Protein AF-A0A533V459-F1 (afdb_monomer_lite)

pLDDT: mean 74.23, std 18.11, range [34.22, 92.25]

Structure (mmCIF, N/CA/C/O backbone):
data_AF-A0A533V459-F1
#
_entry.id   AF-A0A533V459-F1
#
loop_
_atom_site.group_PDB
_atom_site.id
_atom_site.type_symbol
_atom_site.label_atom_id
_atom_site.label_alt_id
_atom_site.label_comp_id
_atom_site.label_asym_id
_atom_site.label_entity_id
_atom_site.label_seq_id
_atom_site.pdbx_PDB_ins_code
_atom_site.Cartn_x
_atom_site.Cartn_y
_atom_site.Cartn_z
_atom_site.occupancy
_atom_site.B_iso_or_equiv
_atom_site.auth_seq_id
_atom_site.auth_comp_id
_atom_site.auth_asym_id
_atom_site.auth_atom_id
_atom_site.pdbx_PDB_model_num
ATOM 1 N N . MET A 1 1 ? -33.525 -18.032 -4.727 1.00 41.88 1 MET A N 1
ATOM 2 C CA . MET A 1 1 ? -33.688 -17.002 -3.680 1.00 41.88 1 MET A CA 1
ATOM 3 C C . MET A 1 1 ? -33.272 -17.616 -2.358 1.00 41.88 1 MET A C 1
ATOM 5 O O . MET A 1 1 ? -34.064 -18.316 -1.747 1.00 41.88 1 MET A O 1
ATOM 9 N N . SER A 1 2 ? -32.017 -17.421 -1.964 1.00 38.00 2 SER A N 1
ATOM 10 C CA . SER A 1 2 ? -31.571 -17.631 -0.587 1.00 38.00 2 SER A CA 1
ATOM 11 C C . SER A 1 2 ? -31.123 -16.272 -0.079 1.00 38.00 2 SER A C 1
ATOM 13 O O . SER A 1 2 ? -30.161 -15.693 -0.581 1.00 38.00 2 SER A O 1
ATOM 15 N N . SER A 1 3 ? -31.918 -15.738 0.834 1.00 46.38 3 SER A N 1
ATOM 16 C CA . SER A 1 3 ? -31.750 -14.451 1.486 1.00 46.38 3 SER A CA 1
ATOM 17 C C . SER A 1 3 ? -30.422 -14.444 2.243 1.00 46.38 3 SER A C 1
ATOM 19 O O . SER A 1 3 ? -30.335 -14.988 3.339 1.00 46.38 3 SER A O 1
ATOM 21 N N . ILE A 1 4 ? -29.380 -13.874 1.639 1.00 45.25 4 ILE A N 1
ATOM 22 C CA . ILE A 1 4 ? -28.138 -13.561 2.347 1.00 45.25 4 ILE A CA 1
ATOM 23 C C . ILE A 1 4 ? -28.458 -12.347 3.212 1.00 45.25 4 ILE A C 1
ATOM 25 O O . ILE A 1 4 ? -28.714 -11.252 2.710 1.00 45.25 4 ILE A O 1
ATOM 29 N N . SER A 1 5 ? -28.556 -12.602 4.511 1.00 38.91 5 SER A N 1
ATOM 30 C CA . SER A 1 5 ? -28.842 -11.627 5.550 1.00 38.91 5 SER A CA 1
ATOM 31 C C . SER A 1 5 ? -27.835 -10.485 5.503 1.00 38.91 5 SER A C 1
ATOM 33 O O . SER A 1 5 ? -26.623 -10.681 5.560 1.00 38.91 5 SER A O 1
ATOM 35 N N . THR A 1 6 ? -28.387 -9.281 5.448 1.00 47.38 6 THR A N 1
ATOM 36 C CA . THR A 1 6 ? -27.775 -7.950 5.373 1.00 47.38 6 THR A CA 1
ATOM 37 C C . THR A 1 6 ? -26.711 -7.655 6.449 1.00 47.38 6 THR A C 1
ATOM 39 O O . THR A 1 6 ? -26.055 -6.623 6.391 1.00 47.38 6 THR A O 1
ATOM 42 N N . GLU A 1 7 ? -26.494 -8.549 7.415 1.00 42.69 7 GLU A N 1
ATOM 43 C CA . GLU A 1 7 ? -25.558 -8.381 8.534 1.00 42.69 7 GLU A CA 1
ATOM 44 C C . GLU A 1 7 ? -24.096 -8.693 8.165 1.00 42.69 7 GLU A C 1
ATOM 46 O O . GLU A 1 7 ? -23.187 -8.034 8.665 1.00 42.69 7 GLU A O 1
ATOM 51 N N . GLU A 1 8 ? -23.837 -9.613 7.230 1.00 43.97 8 GLU A N 1
ATOM 52 C CA . GLU A 1 8 ? -22.459 -10.011 6.885 1.00 43.97 8 GLU A CA 1
ATOM 53 C C . GLU A 1 8 ? -21.758 -8.993 5.962 1.00 43.97 8 GLU A C 1
ATOM 55 O O . GLU A 1 8 ? -20.534 -8.859 5.970 1.00 43.97 8 GLU A O 1
ATOM 60 N N . GLN A 1 9 ? -22.532 -8.175 5.236 1.00 42.03 9 GLN A N 1
ATOM 61 C CA . GLN A 1 9 ? -21.996 -7.085 4.409 1.00 42.03 9 GLN A CA 1
ATOM 62 C C . GLN A 1 9 ? -21.615 -5.830 5.216 1.00 42.03 9 GLN A C 1
ATOM 64 O O . GLN A 1 9 ? -20.855 -4.994 4.726 1.00 42.03 9 GLN A O 1
ATOM 69 N N . ILE A 1 10 ? -22.076 -5.698 6.467 1.00 40.69 10 ILE A N 1
ATOM 70 C CA . ILE A 1 10 ? -21.816 -4.514 7.310 1.00 40.69 10 ILE A CA 1
ATOM 71 C C . ILE A 1 10 ? -20.423 -4.572 7.986 1.00 40.69 10 ILE A C 1
ATOM 73 O O . ILE A 1 10 ? -19.931 -3.560 8.484 1.00 40.69 10 ILE A O 1
ATOM 77 N N . SER A 1 11 ? -19.699 -5.699 7.932 1.00 44.09 11 SER A N 1
ATOM 78 C CA . SER A 1 11 ? -18.415 -5.849 8.646 1.00 44.09 11 SER A CA 1
ATOM 79 C C . SER A 1 11 ? -17.179 -5.235 7.956 1.00 44.09 11 SER A C 1
ATOM 81 O O . SER A 1 11 ? -16.135 -5.125 8.604 1.00 44.09 11 SER A O 1
ATOM 83 N N . ASN A 1 12 ? -17.248 -4.834 6.682 1.00 49.12 12 ASN A N 1
ATOM 84 C CA . ASN A 1 12 ? -16.065 -4.346 5.948 1.00 49.12 12 ASN A CA 1
ATOM 85 C C . ASN A 1 12 ? -15.882 -2.822 6.009 1.00 49.12 12 ASN A C 1
ATOM 87 O O . ASN A 1 12 ? -14.755 -2.350 6.155 1.00 49.12 12 ASN A O 1
ATOM 91 N N . ASN A 1 13 ? -16.972 -2.048 5.981 1.00 46.84 13 ASN A N 1
ATOM 92 C CA . ASN A 1 13 ? -16.894 -0.580 5.931 1.00 46.84 13 ASN A CA 1
ATOM 93 C C . ASN A 1 13 ? -16.393 0.047 7.242 1.00 46.84 13 ASN A C 1
ATOM 95 O O . ASN A 1 13 ? -15.753 1.090 7.214 1.00 46.84 13 ASN A O 1
ATOM 99 N N . ASN A 1 14 ? -16.612 -0.617 8.381 1.00 51.56 14 ASN A N 1
ATOM 100 C CA . ASN A 1 14 ? -16.185 -0.124 9.694 1.00 51.56 14 ASN A CA 1
ATOM 101 C C . ASN A 1 14 ? -14.767 -0.558 10.089 1.00 51.56 14 ASN A C 1
ATOM 103 O O . ASN A 1 14 ? -14.330 -0.212 11.177 1.00 51.56 14 ASN A O 1
ATOM 107 N N . LYS A 1 15 ? -14.053 -1.349 9.274 1.00 59.75 15 LYS A N 1
ATOM 108 C CA . LYS A 1 15 ? -12.738 -1.891 9.664 1.00 59.75 15 LYS A CA 1
ATOM 109 C C . LYS A 1 15 ? -11.586 -0.963 9.287 1.00 59.75 15 LYS A C 1
ATOM 111 O O . LYS A 1 15 ? -10.629 -0.860 10.045 1.00 59.75 15 LYS A O 1
ATOM 116 N N . LEU A 1 16 ? -11.716 -0.254 8.162 1.00 60.81 16 LEU A N 1
ATOM 117 C CA . LEU A 1 16 ? -10.717 0.682 7.632 1.00 60.81 16 LEU A CA 1
ATOM 118 C C . LEU A 1 16 ? -10.391 1.833 8.589 1.00 60.81 16 LEU A C 1
ATOM 120 O O . LEU A 1 16 ? -9.235 2.235 8.666 1.00 60.81 16 LEU A O 1
ATOM 124 N N . SER A 1 17 ? -11.372 2.320 9.347 1.00 59.19 17 SER A N 1
ATOM 125 C CA . SER A 1 17 ? -11.190 3.420 10.302 1.00 59.19 17 SER A CA 1
ATOM 126 C C . SER A 1 17 ? -10.323 3.057 11.512 1.00 59.19 17 SER A C 1
ATOM 128 O O . SER A 1 17 ? -9.725 3.930 12.141 1.00 59.19 17 SER A O 1
ATOM 130 N N . TYR A 1 18 ? -10.200 1.763 11.828 1.00 62.44 18 TYR A N 1
ATOM 131 C CA . TYR A 1 18 ? -9.383 1.277 12.944 1.00 62.44 18 TYR A CA 1
ATOM 132 C C . TYR A 1 18 ? -7.971 0.855 12.541 1.00 62.44 18 TYR A C 1
ATOM 134 O O . TYR A 1 18 ? -7.179 0.555 13.434 1.00 62.44 18 TYR A O 1
ATOM 142 N N . LEU A 1 19 ? -7.654 0.822 11.240 1.00 72.50 19 LEU A N 1
ATOM 143 C CA . LEU A 1 19 ? -6.339 0.395 10.764 1.00 72.50 19 LEU A CA 1
ATOM 144 C C . LEU A 1 19 ? -5.301 1.464 11.106 1.00 72.50 19 LEU A C 1
ATOM 146 O O . LEU A 1 19 ? -5.439 2.631 10.734 1.00 72.50 19 LEU A O 1
ATOM 150 N N . LYS A 1 20 ? -4.280 1.074 11.867 1.00 67.38 20 LYS A N 1
ATOM 151 C CA . LYS A 1 20 ? -3.335 2.017 12.483 1.00 67.38 20 LYS A CA 1
ATOM 152 C C . LYS A 1 20 ? -2.095 2.264 11.642 1.00 67.38 20 LYS A C 1
ATOM 154 O O . LYS A 1 20 ? -1.464 3.314 11.781 1.00 67.38 20 LYS A O 1
ATOM 159 N N . ASP A 1 21 ? -1.734 1.309 10.794 1.00 74.19 21 ASP A N 1
ATOM 160 C CA . ASP A 1 21 ? -0.511 1.368 10.010 1.00 74.19 21 ASP A CA 1
ATOM 161 C C . ASP A 1 21 ? -0.613 0.641 8.660 1.00 74.19 21 ASP A C 1
ATOM 163 O O . ASP A 1 21 ? -1.599 -0.018 8.325 1.00 74.19 21 ASP A O 1
ATOM 167 N N . PHE A 1 22 ? 0.441 0.797 7.859 1.00 79.69 22 PHE A N 1
ATOM 168 C CA . PHE A 1 22 ? 0.555 0.228 6.518 1.00 79.69 22 PHE A CA 1
ATOM 169 C C . PHE A 1 22 ? 0.411 -1.293 6.479 1.00 79.69 22 PHE A C 1
ATOM 171 O O . PHE A 1 22 ? -0.136 -1.824 5.513 1.00 79.69 22 PHE A O 1
ATOM 178 N N . ASN A 1 23 ? 0.915 -1.993 7.497 1.00 82.88 23 ASN A N 1
ATOM 179 C CA . ASN A 1 23 ? 0.877 -3.449 7.524 1.00 82.88 23 ASN A CA 1
ATOM 180 C C . ASN A 1 23 ? -0.555 -3.926 7.747 1.00 82.88 23 ASN A C 1
ATOM 182 O O . ASN A 1 23 ? -1.004 -4.830 7.050 1.00 82.88 23 ASN A O 1
ATOM 186 N N . GLU A 1 24 ? -1.293 -3.279 8.650 1.00 87.94 24 GLU A N 1
ATOM 187 C CA . GLU A 1 24 ? -2.703 -3.592 8.884 1.00 87.94 24 GLU A CA 1
ATOM 188 C C . GLU A 1 24 ? -3.552 -3.380 7.619 1.00 87.94 24 GLU A C 1
ATOM 190 O O . GLU A 1 24 ? -4.358 -4.245 7.264 1.00 87.94 24 GLU A O 1
ATOM 195 N N . VAL A 1 25 ? -3.328 -2.282 6.884 1.00 88.44 25 VAL A N 1
ATOM 196 C CA . VAL A 1 25 ? -4.010 -2.045 5.597 1.00 88.44 25 VAL A CA 1
ATOM 197 C C . VAL A 1 25 ? -3.623 -3.094 4.558 1.00 88.44 25 VAL A C 1
ATOM 199 O O . VAL A 1 25 ? -4.490 -3.609 3.852 1.00 88.44 25 VAL A O 1
ATOM 202 N N . PHE A 1 26 ? -2.348 -3.469 4.481 1.00 88.38 26 PHE A N 1
ATOM 203 C CA . PHE A 1 26 ? -1.889 -4.471 3.524 1.00 88.38 26 PHE A CA 1
ATOM 204 C C . PHE A 1 26 ? -2.443 -5.873 3.813 1.00 88.38 26 PHE A C 1
ATOM 206 O O . PHE A 1 26 ? -2.882 -6.564 2.892 1.00 88.38 26 PHE A O 1
ATOM 213 N N . GLU A 1 27 ? -2.493 -6.293 5.078 1.00 89.19 27 GLU A N 1
ATOM 214 C CA . GLU A 1 27 ? -3.142 -7.550 5.466 1.00 89.19 27 GLU A CA 1
ATOM 215 C C . GLU A 1 27 ? -4.646 -7.521 5.172 1.00 89.19 27 GLU A C 1
ATOM 217 O O . GLU A 1 27 ? -5.206 -8.510 4.690 1.00 89.19 27 GLU A O 1
ATOM 222 N N . PHE A 1 28 ? -5.301 -6.374 5.373 1.00 89.94 28 PHE A N 1
ATOM 223 C CA . PHE A 1 28 ? -6.710 -6.215 5.027 1.00 89.94 28 PHE A CA 1
ATOM 224 C C . PHE A 1 28 ? -6.965 -6.316 3.514 1.00 89.94 28 PHE A C 1
ATOM 226 O O . PHE A 1 28 ? -7.946 -6.941 3.099 1.00 89.94 28 PHE A O 1
ATOM 233 N N . VAL A 1 29 ? -6.064 -5.793 2.676 1.00 90.44 29 VAL A N 1
ATOM 234 C CA . VAL A 1 29 ? -6.107 -5.983 1.214 1.00 90.44 29 VAL A CA 1
ATOM 235 C C . VAL A 1 29 ? -5.998 -7.465 0.851 1.00 90.44 29 VAL A C 1
ATOM 237 O O . VAL A 1 29 ? -6.843 -7.973 0.114 1.00 90.44 29 VAL A O 1
ATOM 240 N N . LYS A 1 30 ? -5.016 -8.190 1.406 1.00 90.25 30 LYS A N 1
ATOM 241 C CA . LYS A 1 30 ? -4.848 -9.636 1.157 1.00 90.25 30 LYS A CA 1
ATOM 242 C C . LYS A 1 30 ? -6.097 -10.426 1.538 1.00 90.25 30 LYS A C 1
ATOM 244 O O . LYS A 1 30 ? -6.528 -11.298 0.785 1.00 90.25 30 LYS A O 1
ATOM 249 N N . PHE A 1 31 ? -6.677 -10.118 2.699 1.00 89.19 31 PHE A N 1
ATOM 250 C CA . PHE A 1 31 ? -7.918 -10.734 3.161 1.00 89.19 31 PHE A CA 1
ATOM 251 C C . PHE A 1 31 ? -9.073 -10.473 2.188 1.00 89.19 31 PHE A C 1
ATOM 253 O O . PHE A 1 31 ? -9.736 -11.421 1.771 1.00 89.19 31 PHE A O 1
ATOM 260 N N . SER A 1 32 ? -9.269 -9.211 1.794 1.00 88.50 32 SER A N 1
ATOM 261 C CA . SER A 1 32 ? -10.364 -8.783 0.913 1.00 88.50 32 SER A CA 1
ATOM 262 C C . SER A 1 32 ? -10.269 -9.397 -0.484 1.00 88.50 32 SER A C 1
ATOM 264 O O . SER A 1 32 ? -11.274 -9.782 -1.071 1.00 88.50 32 SER A O 1
ATOM 266 N N . VAL A 1 33 ? -9.058 -9.522 -1.030 1.00 88.88 33 VAL A N 1
ATOM 267 C CA . VAL A 1 33 ? -8.853 -10.160 -2.337 1.00 88.88 33 VAL A CA 1
ATOM 268 C C . VAL A 1 33 ? -9.079 -11.665 -2.246 1.00 88.88 33 VAL A C 1
ATOM 270 O O . VAL A 1 33 ? -9.756 -12.233 -3.099 1.00 88.88 33 VAL A O 1
ATOM 273 N N . ASN A 1 34 ? -8.581 -12.314 -1.193 1.00 87.50 34 ASN A N 1
ATOM 274 C CA . ASN A 1 34 ? -8.783 -13.745 -1.011 1.00 87.50 34 ASN A CA 1
ATOM 275 C C . ASN A 1 34 ? -10.257 -14.121 -0.788 1.00 87.50 34 ASN A C 1
ATOM 277 O O . ASN A 1 34 ? -10.668 -15.185 -1.233 1.00 87.50 34 ASN A O 1
ATOM 281 N N . SER A 1 35 ? -11.053 -13.293 -0.106 1.00 84.94 35 SER A N 1
ATOM 282 C CA . SER A 1 35 ? -12.476 -13.589 0.118 1.00 84.94 35 SER A CA 1
ATOM 283 C C . SER A 1 35 ? -13.329 -13.506 -1.151 1.00 84.94 35 SER A C 1
ATOM 285 O O . SER A 1 35 ? -14.411 -14.082 -1.181 1.00 84.94 35 SER A O 1
ATOM 287 N N . ILE A 1 36 ? -12.855 -12.804 -2.187 1.00 86.38 36 ILE A N 1
ATOM 288 C CA . ILE A 1 36 ? -13.576 -12.612 -3.454 1.00 86.38 36 ILE A CA 1
ATOM 289 C C . ILE A 1 36 ? -13.037 -13.536 -4.548 1.00 86.38 36 ILE A C 1
ATOM 291 O O . ILE A 1 36 ? -13.810 -14.154 -5.272 1.00 86.38 36 ILE A O 1
ATOM 295 N N . TYR A 1 37 ? -11.713 -13.606 -4.689 1.00 83.69 37 TYR A N 1
ATOM 296 C CA . TYR A 1 37 ? -11.059 -14.308 -5.794 1.00 83.69 37 TYR A CA 1
ATOM 297 C C . TYR A 1 37 ? -10.492 -15.673 -5.396 1.00 83.69 37 TYR A C 1
ATOM 299 O O . TYR A 1 37 ? -10.026 -16.394 -6.268 1.00 83.69 37 TYR A O 1
ATOM 307 N N . GLU A 1 38 ? -10.467 -16.013 -4.100 1.00 89.12 38 GLU A N 1
ATOM 308 C CA . GLU A 1 38 ? -9.797 -17.216 -3.566 1.00 89.12 38 GLU A CA 1
ATOM 309 C C . GLU A 1 38 ? -8.309 -17.308 -3.963 1.00 89.12 38 GLU A C 1
ATOM 311 O O . GLU A 1 38 ? -7.694 -18.375 -3.989 1.00 89.12 38 GLU A O 1
ATOM 316 N N . MET A 1 39 ? -7.704 -16.155 -4.261 1.00 86.38 39 MET A N 1
ATOM 317 C CA . MET A 1 39 ? -6.318 -16.024 -4.689 1.00 86.38 39 MET A CA 1
ATOM 318 C C . MET A 1 39 ? -5.458 -15.435 -3.576 1.00 86.38 39 MET A C 1
ATOM 320 O O . MET A 1 39 ? -5.844 -14.488 -2.888 1.00 86.38 39 MET A O 1
ATOM 324 N N . LYS A 1 40 ? -4.237 -15.962 -3.446 1.00 87.56 40 LYS A N 1
ATOM 325 C CA . LYS A 1 40 ? -3.202 -15.437 -2.550 1.00 87.56 40 LYS A CA 1
ATOM 326 C C . LYS A 1 40 ? -1.859 -15.408 -3.259 1.00 87.56 40 LYS A C 1
ATOM 328 O O . LYS A 1 40 ? -1.505 -16.349 -3.964 1.00 87.56 40 LYS A O 1
ATOM 333 N N . ARG A 1 41 ? -1.066 -14.373 -2.980 1.00 83.44 41 ARG A N 1
ATOM 334 C CA . ARG A 1 41 ? 0.356 -14.318 -3.338 1.00 83.44 41 ARG A CA 1
ATOM 335 C C . ARG A 1 41 ? 1.224 -14.304 -2.086 1.00 83.44 41 ARG A C 1
ATOM 337 O O . ARG A 1 41 ? 1.186 -13.350 -1.309 1.00 83.44 41 ARG A O 1
ATOM 344 N N . ALA A 1 42 ? 1.995 -15.371 -1.892 1.00 84.38 42 ALA A N 1
ATOM 345 C CA . ALA A 1 42 ? 2.978 -15.464 -0.818 1.00 84.38 42 ALA A CA 1
ATOM 346 C C . ALA A 1 42 ? 4.269 -14.712 -1.178 1.00 84.38 42 ALA A C 1
ATOM 348 O O . ALA A 1 42 ? 4.596 -14.544 -2.352 1.00 84.38 42 ALA A O 1
ATOM 349 N N . GLY A 1 43 ? 5.008 -14.278 -0.155 1.00 83.31 43 GLY A N 1
ATOM 350 C CA . GLY A 1 43 ? 6.331 -13.666 -0.321 1.00 83.31 43 GLY A CA 1
ATOM 351 C C . GLY A 1 43 ? 6.329 -12.235 -0.860 1.00 83.31 43 GLY A C 1
ATOM 352 O O . GLY A 1 43 ? 7.395 -11.740 -1.203 1.00 83.31 43 GLY A O 1
ATOM 353 N N . LEU A 1 44 ? 5.168 -11.578 -0.941 1.00 86.56 44 LEU A N 1
ATOM 354 C CA . LEU A 1 44 ? 5.058 -10.185 -1.368 1.00 86.56 44 LEU A CA 1
ATOM 355 C C . LEU A 1 44 ? 5.430 -9.239 -0.217 1.00 86.56 44 LEU A C 1
ATOM 357 O O . LEU A 1 44 ? 4.798 -9.266 0.842 1.00 86.56 44 LEU A O 1
ATOM 361 N N . SER A 1 45 ? 6.430 -8.395 -0.448 1.00 83.19 45 SER A N 1
ATOM 362 C CA . SER A 1 45 ? 6.912 -7.384 0.491 1.00 83.19 45 SER A CA 1
ATOM 363 C C . SER A 1 45 ? 6.396 -6.000 0.121 1.00 83.19 45 SER A C 1
ATOM 365 O O . SER A 1 45 ? 6.296 -5.653 -1.056 1.00 83.19 45 SER A O 1
ATOM 367 N N . LEU A 1 46 ? 6.112 -5.194 1.140 1.00 83.31 46 LEU A N 1
ATOM 368 C CA . LEU A 1 46 ? 5.783 -3.784 0.990 1.00 83.31 46 LEU A CA 1
ATOM 369 C C . LEU A 1 46 ? 7.033 -2.937 1.261 1.00 83.31 46 LEU A C 1
ATOM 371 O O . LEU A 1 46 ? 7.710 -3.142 2.267 1.00 83.31 46 LEU A O 1
ATOM 375 N N . MET A 1 47 ? 7.340 -1.990 0.377 1.00 85.00 47 MET A N 1
ATOM 376 C CA . MET A 1 47 ? 8.479 -1.081 0.511 1.00 85.00 47 MET A CA 1
ATOM 377 C C . MET A 1 47 ? 8.019 0.372 0.386 1.00 85.00 47 MET A C 1
ATOM 379 O O . MET A 1 47 ? 7.266 0.708 -0.521 1.00 85.00 47 MET A O 1
ATOM 383 N N . LEU A 1 48 ? 8.510 1.252 1.259 1.00 82.44 48 LEU A N 1
ATOM 384 C CA . LEU A 1 48 ? 8.378 2.700 1.088 1.00 82.44 4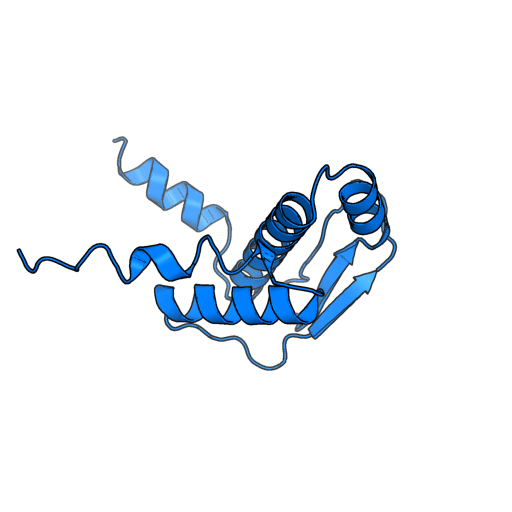8 LEU A CA 1
ATOM 385 C C . LEU A 1 48 ? 9.596 3.227 0.322 1.00 82.44 48 LEU A C 1
ATOM 387 O O . LEU A 1 48 ? 10.733 2.922 0.682 1.00 82.44 48 LEU A O 1
ATOM 391 N N . HIS A 1 49 ? 9.370 4.013 -0.727 1.00 83.38 49 HIS A N 1
ATOM 392 C CA . HIS A 1 49 ? 10.435 4.586 -1.549 1.00 83.38 49 HIS A CA 1
ATOM 393 C C . HIS A 1 49 ? 10.141 6.053 -1.872 1.00 83.38 49 HIS A C 1
ATOM 395 O O . HIS A 1 49 ? 9.039 6.387 -2.295 1.00 83.38 49 HIS A O 1
ATOM 401 N N . GLY A 1 50 ? 11.124 6.940 -1.711 1.00 79.25 50 GLY A N 1
ATOM 402 C CA . GLY A 1 50 ? 10.979 8.345 -2.094 1.00 79.25 50 GLY A CA 1
ATOM 403 C C . GLY A 1 50 ? 11.095 8.504 -3.609 1.00 79.25 50 GLY A C 1
ATOM 404 O O . GLY A 1 50 ? 12.188 8.380 -4.155 1.00 79.25 50 GLY A O 1
ATOM 405 N N . MET A 1 51 ? 9.984 8.772 -4.295 1.00 82.62 51 MET A N 1
ATOM 406 C CA . MET A 1 51 ? 9.931 8.900 -5.760 1.00 82.62 51 MET A CA 1
ATOM 407 C C . MET A 1 51 ? 9.345 10.245 -6.196 1.00 82.62 51 MET A C 1
ATOM 409 O O . MET A 1 51 ? 8.656 10.896 -5.410 1.00 82.62 51 MET A O 1
ATOM 413 N N . PRO A 1 52 ? 9.520 10.663 -7.466 1.00 82.50 52 PRO A N 1
ATOM 414 C CA . PRO A 1 52 ? 8.775 11.796 -8.008 1.00 82.50 52 PRO A CA 1
ATOM 415 C C . PRO A 1 52 ? 7.268 11.667 -7.731 1.00 82.50 52 PRO A C 1
ATOM 417 O O . PRO A 1 52 ? 6.685 10.611 -7.9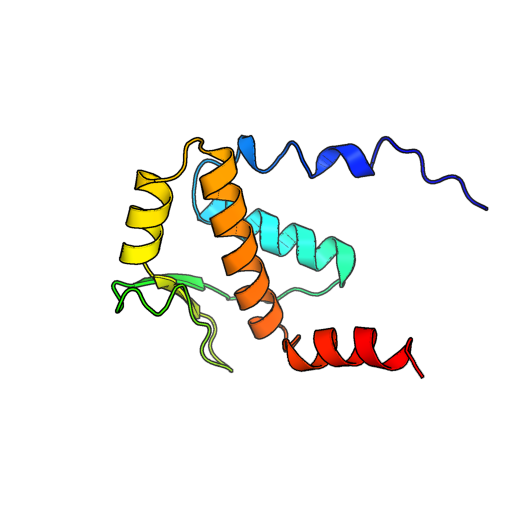60 1.00 82.50 52 PRO A O 1
ATOM 420 N N . THR A 1 53 ? 6.624 12.747 -7.284 1.00 77.00 53 THR A N 1
ATOM 421 C CA . THR A 1 53 ? 5.221 12.762 -6.807 1.00 77.00 53 THR A CA 1
ATOM 422 C C . THR A 1 53 ? 4.176 12.369 -7.852 1.00 77.00 53 THR A C 1
ATOM 424 O O . THR A 1 53 ? 3.036 12.086 -7.506 1.00 77.00 53 THR A O 1
ATOM 427 N N . ARG A 1 54 ? 4.562 12.303 -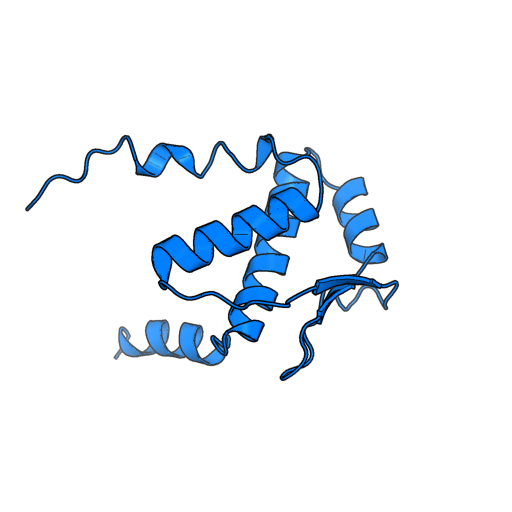9.130 1.00 77.56 54 ARG A N 1
ATOM 428 C CA . ARG A 1 54 ? 3.740 11.751 -10.218 1.00 77.56 54 ARG A CA 1
ATOM 429 C C . ARG A 1 54 ? 3.554 10.226 -10.150 1.00 77.56 54 ARG A C 1
ATOM 431 O O . ARG A 1 54 ? 2.756 9.698 -10.910 1.00 77.56 54 ARG A O 1
ATOM 438 N N . VAL A 1 55 ? 4.307 9.522 -9.299 1.00 77.69 55 VAL A N 1
ATOM 439 C CA . VAL A 1 55 ? 4.209 8.068 -9.089 1.00 77.69 55 VAL A CA 1
ATOM 440 C C . VAL A 1 55 ? 3.681 7.825 -7.678 1.00 77.69 55 VAL A C 1
ATOM 442 O O . VAL A 1 55 ? 4.361 8.179 -6.720 1.00 77.69 55 VAL A O 1
ATOM 445 N N . GLY A 1 56 ? 2.482 7.256 -7.532 1.00 64.06 56 GLY A N 1
ATOM 446 C CA . GLY A 1 56 ? 1.879 6.972 -6.219 1.00 64.06 56 GLY A CA 1
ATOM 447 C C . GLY A 1 56 ? 2.368 5.658 -5.602 1.00 64.06 56 GLY A C 1
ATOM 448 O O . GLY A 1 56 ? 2.711 5.606 -4.421 1.00 64.06 56 GLY A O 1
ATOM 449 N N . ALA A 1 57 ? 2.458 4.618 -6.424 1.00 75.50 57 ALA A N 1
ATOM 450 C CA . ALA A 1 57 ? 3.053 3.325 -6.124 1.00 75.50 57 ALA A CA 1
ATOM 451 C C . ALA A 1 57 ? 3.462 2.656 -7.442 1.00 75.50 57 ALA A C 1
ATOM 453 O O . ALA A 1 57 ? 3.139 3.166 -8.518 1.00 75.50 57 ALA A O 1
ATOM 454 N N . TYR A 1 58 ? 4.218 1.567 -7.357 1.00 76.12 58 TYR A N 1
ATOM 455 C CA . TYR A 1 58 ? 4.438 0.673 -8.482 1.00 76.12 58 TYR A CA 1
ATOM 456 C C . TYR A 1 58 ? 4.755 -0.747 -8.010 1.00 76.12 58 TYR A C 1
ATOM 458 O O . TYR A 1 58 ? 5.513 -0.971 -7.059 1.00 76.12 58 TYR A O 1
ATOM 466 N N . HIS A 1 59 ? 4.228 -1.717 -8.742 1.00 68.62 59 HIS A N 1
ATOM 467 C CA . HIS A 1 59 ? 4.670 -3.100 -8.748 1.00 68.62 59 HIS A CA 1
ATOM 468 C C . HIS A 1 59 ? 5.451 -3.370 -10.036 1.00 68.62 59 HIS A C 1
ATOM 470 O O . HIS A 1 59 ? 4.960 -3.161 -11.145 1.00 68.62 59 HIS A O 1
ATOM 476 N N . VAL A 1 60 ? 6.693 -3.848 -9.917 1.00 72.06 60 VAL A N 1
ATOM 477 C CA . VAL A 1 60 ? 7.414 -4.351 -11.097 1.00 72.06 60 VAL A CA 1
ATOM 478 C C . VAL A 1 60 ? 6.847 -5.727 -11.425 1.00 72.06 60 VAL A C 1
ATOM 480 O O . VAL A 1 60 ? 6.931 -6.633 -10.590 1.00 72.06 60 VAL A O 1
ATOM 483 N N . LEU A 1 61 ? 6.298 -5.899 -12.631 1.00 65.94 61 LEU A N 1
ATOM 484 C CA . LEU A 1 61 ? 5.787 -7.189 -13.104 1.00 65.94 61 LEU A CA 1
ATOM 485 C C . LEU A 1 61 ? 6.850 -8.285 -12.917 1.00 65.94 61 LEU A C 1
ATOM 487 O O . LEU A 1 61 ? 8.006 -8.126 -13.299 1.00 65.94 61 LEU A O 1
ATOM 491 N N . GLY A 1 62 ? 6.459 -9.392 -12.283 1.00 65.62 62 GLY A N 1
ATOM 492 C CA . GLY A 1 62 ? 7.366 -10.494 -11.936 1.00 65.62 62 GLY A CA 1
ATOM 493 C C . GLY A 1 62 ? 8.177 -10.306 -10.646 1.00 65.62 62 GLY A C 1
ATOM 494 O O . GLY A 1 62 ? 8.816 -11.254 -10.199 1.00 65.62 62 GLY A O 1
ATOM 495 N N . SER A 1 63 ? 8.118 -9.144 -9.990 1.00 77.94 63 SER A N 1
ATOM 496 C CA . SER A 1 63 ? 8.743 -8.931 -8.680 1.00 77.94 63 SER A CA 1
ATOM 497 C C . SER A 1 63 ? 7.829 -9.338 -7.524 1.00 77.94 63 SER A C 1
ATOM 499 O O . SER A 1 63 ? 6.613 -9.477 -7.679 1.00 77.94 63 SER A O 1
ATOM 501 N N . ASN A 1 64 ? 8.425 -9.483 -6.343 1.00 83.12 64 ASN A N 1
ATOM 502 C CA . ASN A 1 64 ? 7.727 -9.718 -5.084 1.00 83.12 64 ASN A CA 1
ATOM 503 C C . ASN A 1 64 ? 7.690 -8.455 -4.206 1.00 83.12 64 ASN A C 1
ATOM 505 O O . ASN A 1 64 ? 7.628 -8.567 -2.986 1.00 83.12 64 ASN A O 1
ATOM 509 N N . VAL A 1 65 ? 7.742 -7.258 -4.800 1.00 84.12 65 VAL A N 1
ATOM 510 C CA . VAL A 1 65 ? 7.751 -5.997 -4.046 1.00 84.12 65 VAL A CA 1
ATOM 511 C C . VAL A 1 65 ? 6.699 -5.041 -4.587 1.00 84.12 65 VAL A C 1
ATOM 513 O O . VAL A 1 65 ? 6.753 -4.672 -5.757 1.00 84.12 65 VAL A O 1
ATOM 516 N N . ILE A 1 66 ? 5.782 -4.605 -3.724 1.00 87.44 66 ILE A N 1
ATOM 517 C CA . ILE A 1 66 ? 4.975 -3.405 -3.959 1.00 87.44 66 ILE A CA 1
ATOM 518 C C . ILE A 1 66 ? 5.740 -2.229 -3.355 1.00 87.44 66 ILE A C 1
ATOM 520 O O . ILE A 1 66 ? 6.008 -2.215 -2.152 1.00 87.44 66 ILE A O 1
ATOM 524 N N . ALA A 1 67 ? 6.106 -1.254 -4.182 1.00 86.31 67 ALA A N 1
ATOM 525 C CA . ALA A 1 67 ? 6.787 -0.048 -3.741 1.00 86.31 67 ALA A CA 1
ATOM 526 C C . ALA A 1 67 ? 5.805 1.129 -3.705 1.00 86.31 67 ALA A C 1
ATOM 528 O O . ALA A 1 67 ? 5.248 1.519 -4.726 1.00 86.31 67 ALA A O 1
ATOM 529 N N . MET A 1 68 ? 5.611 1.721 -2.531 1.00 87.06 68 MET A N 1
ATOM 530 C CA . MET A 1 68 ? 4.751 2.886 -2.319 1.00 87.06 68 MET A CA 1
ATOM 531 C C . MET A 1 68 ? 5.590 4.160 -2.239 1.00 87.06 68 MET A C 1
ATOM 533 O O . MET A 1 68 ? 6.658 4.164 -1.621 1.00 87.06 68 MET A O 1
ATOM 537 N N . ASN A 1 69 ? 5.098 5.264 -2.805 1.00 87.94 69 ASN A N 1
ATOM 538 C CA . ASN A 1 69 ? 5.812 6.534 -2.745 1.00 87.94 69 ASN A CA 1
ATOM 539 C C . ASN A 1 69 ? 5.635 7.226 -1.392 1.00 87.94 69 ASN A C 1
ATOM 541 O O . ASN A 1 69 ? 4.576 7.794 -1.120 1.00 87.94 69 ASN A O 1
ATOM 545 N N . SER A 1 70 ? 6.689 7.257 -0.575 1.00 86.00 70 SER A N 1
ATOM 546 C CA . SER A 1 70 ? 6.642 7.888 0.749 1.00 86.00 70 SER A CA 1
ATOM 547 C C . SER A 1 70 ? 6.272 9.373 0.687 1.00 86.00 70 SER A C 1
ATOM 549 O O . SER A 1 70 ? 5.510 9.836 1.524 1.00 86.00 70 SER A O 1
ATOM 551 N N . PHE A 1 71 ? 6.716 10.113 -0.337 1.00 86.56 71 PHE A N 1
ATOM 552 C CA . PHE A 1 71 ? 6.388 11.538 -0.460 1.00 86.56 71 PHE A CA 1
ATOM 553 C C . PHE A 1 71 ? 4.915 11.776 -0.779 1.00 86.56 71 PHE A C 1
ATOM 555 O O . PHE A 1 71 ? 4.312 12.707 -0.252 1.00 86.56 71 PHE A O 1
ATOM 562 N N . VAL A 1 72 ? 4.319 10.940 -1.631 1.00 85.75 72 VAL A N 1
ATOM 563 C CA . VAL A 1 72 ? 2.881 11.032 -1.920 1.00 85.75 72 VAL A CA 1
ATOM 564 C C . VAL A 1 72 ? 2.085 10.660 -0.677 1.00 85.75 72 VAL A C 1
ATOM 566 O O . VAL A 1 72 ? 1.131 11.351 -0.345 1.00 85.75 72 VAL A O 1
ATOM 569 N N . LEU A 1 73 ? 2.510 9.627 0.046 1.00 86.88 73 LEU A N 1
ATOM 570 C CA . LEU A 1 73 ? 1.874 9.211 1.291 1.00 86.88 73 LEU A CA 1
ATOM 571 C C . LEU A 1 73 ? 1.902 10.305 2.359 1.00 86.88 73 LEU A C 1
ATOM 573 O O . LEU A 1 73 ? 0.872 10.572 2.974 1.00 86.88 73 LEU A O 1
ATOM 577 N N . ASP A 1 74 ? 3.038 10.979 2.532 1.00 88.12 74 ASP A N 1
ATOM 578 C CA . ASP A 1 74 ? 3.166 12.099 3.466 1.00 88.12 74 ASP A CA 1
ATOM 579 C C . ASP A 1 74 ? 2.255 13.270 3.074 1.00 88.12 74 ASP A C 1
ATOM 581 O O . ASP A 1 74 ? 1.627 13.886 3.936 1.00 88.12 74 ASP A O 1
ATOM 585 N N . LEU A 1 75 ? 2.144 13.565 1.773 1.00 88.56 75 LEU A N 1
ATOM 586 C CA . LEU A 1 75 ? 1.235 14.596 1.269 1.00 88.56 75 LEU A CA 1
ATOM 587 C C . LEU A 1 75 ? -0.225 14.217 1.511 1.00 88.56 75 LEU A C 1
ATOM 589 O O . LEU A 1 75 ? -0.964 15.025 2.065 1.00 88.56 75 LEU A O 1
ATOM 593 N N . VAL A 1 76 ? -0.635 12.999 1.149 1.00 88.00 76 VAL A N 1
ATOM 594 C CA . VAL A 1 76 ? -2.004 12.520 1.380 1.00 88.00 76 VAL A CA 1
ATOM 595 C C . VAL A 1 76 ? -2.316 12.604 2.867 1.00 88.00 76 VAL A C 1
ATOM 597 O O . VAL A 1 76 ? -3.274 13.266 3.235 1.00 88.00 76 VAL A O 1
ATOM 600 N N . LYS A 1 77 ? -1.450 12.074 3.737 1.00 88.94 77 LYS A N 1
ATOM 601 C CA . LYS A 1 77 ? -1.636 12.143 5.192 1.00 88.94 77 LYS A CA 1
ATOM 602 C C . LYS A 1 77 ? -1.766 13.574 5.712 1.00 88.94 77 LYS A C 1
ATOM 604 O O . LYS A 1 77 ? -2.548 13.826 6.621 1.00 88.94 77 LYS A O 1
ATOM 609 N N . LYS A 1 78 ? -0.991 14.508 5.157 1.00 91.88 78 LYS A N 1
ATOM 610 C CA . LYS A 1 78 ? -1.027 15.926 5.533 1.00 91.88 78 LYS A CA 1
ATOM 611 C C . LYS A 1 78 ? -2.334 16.613 5.129 1.00 91.88 78 LYS A C 1
ATOM 613 O O . LYS A 1 78 ? -2.756 17.530 5.828 1.00 91.88 78 LYS A O 1
ATOM 618 N N . TYR A 1 79 ? -2.919 16.229 3.996 1.00 92.25 79 TYR A N 1
ATOM 619 C CA . TYR A 1 79 ? -4.118 16.869 3.447 1.00 92.25 79 TYR A CA 1
ATOM 620 C C . TYR A 1 79 ? -5.418 16.118 3.748 1.00 92.25 79 TYR A C 1
ATOM 622 O O . TYR A 1 79 ? -6.482 16.717 3.618 1.00 92.25 79 TYR A O 1
ATOM 630 N N . SER A 1 80 ? -5.346 14.859 4.179 1.00 89.19 80 SER A N 1
ATOM 631 C CA . SER A 1 80 ? -6.506 14.101 4.634 1.00 89.19 80 SER A CA 1
ATOM 632 C C . SER A 1 80 ? -7.140 14.765 5.853 1.00 89.19 80 SER A C 1
ATOM 634 O O . SER A 1 80 ? -6.462 15.126 6.816 1.00 89.19 80 SER A O 1
ATOM 636 N N . THR A 1 81 ? -8.464 14.881 5.843 1.00 89.31 81 THR A N 1
ATOM 637 C CA . THR A 1 81 ? -9.236 15.452 6.951 1.00 89.31 81 THR A CA 1
ATOM 638 C C . THR A 1 81 ? -9.473 14.442 8.072 1.00 89.31 81 THR A C 1
ATOM 640 O O . THR A 1 81 ? -9.960 14.808 9.140 1.00 89.31 81 THR A O 1
ATOM 643 N N . SER A 1 82 ? -9.168 13.162 7.835 1.00 87.00 82 SER A N 1
ATOM 644 C CA . SER A 1 82 ? -9.344 12.066 8.791 1.00 87.00 82 SER A CA 1
ATOM 645 C C . SER A 1 82 ? -8.407 10.888 8.498 1.00 87.00 82 SER A C 1
ATOM 647 O O . SER A 1 82 ? -7.905 10.739 7.383 1.00 87.00 82 SER A O 1
ATOM 649 N N . ASN A 1 83 ? -8.215 10.011 9.490 1.00 84.19 83 ASN A N 1
ATOM 650 C CA . ASN A 1 83 ? -7.522 8.735 9.280 1.00 84.19 83 ASN A CA 1
ATOM 651 C C . ASN A 1 83 ? -8.274 7.835 8.294 1.00 84.19 83 ASN A C 1
ATOM 653 O O . ASN A 1 83 ? -7.636 7.113 7.538 1.00 84.19 83 ASN A O 1
ATOM 657 N N . ASP A 1 84 ? -9.604 7.908 8.263 1.00 85.44 84 ASP A N 1
ATOM 658 C CA . ASP A 1 84 ? -10.438 7.116 7.356 1.00 85.44 84 ASP A CA 1
ATOM 659 C C . ASP A 1 84 ? -10.135 7.453 5.896 1.00 85.44 84 ASP A C 1
ATOM 661 O O . ASP A 1 84 ? -9.964 6.556 5.074 1.00 85.44 84 ASP A O 1
ATOM 665 N N . GLU A 1 85 ? -9.998 8.743 5.580 1.00 86.31 85 GLU A N 1
ATOM 666 C CA . GLU A 1 85 ? -9.641 9.206 4.237 1.00 86.31 85 GLU A CA 1
ATOM 667 C C . GLU A 1 85 ? -8.235 8.741 3.836 1.00 86.31 85 GLU A C 1
ATOM 669 O O . GLU A 1 85 ? -8.030 8.223 2.735 1.00 86.31 85 GLU A O 1
ATOM 674 N N . TYR A 1 86 ? -7.274 8.855 4.754 1.00 88.12 86 TYR A N 1
ATOM 675 C CA . TYR A 1 86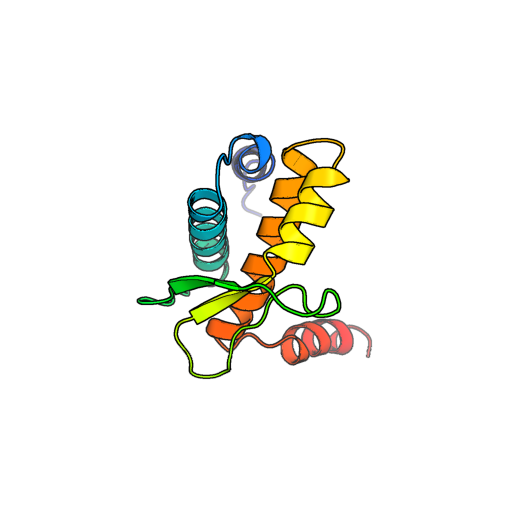 ? -5.915 8.368 4.534 1.00 88.12 86 TYR A CA 1
ATOM 676 C C . TYR A 1 86 ? -5.880 6.844 4.315 1.00 88.12 86 TYR A C 1
ATOM 678 O O . TYR A 1 86 ? -5.245 6.353 3.379 1.00 88.12 86 TYR A O 1
ATOM 686 N N . ASN A 1 87 ? -6.610 6.087 5.135 1.00 87.62 87 ASN A N 1
ATOM 687 C CA . ASN A 1 87 ? -6.688 4.632 5.047 1.00 87.62 87 ASN A CA 1
ATOM 688 C C . ASN A 1 87 ? -7.421 4.172 3.782 1.00 87.62 87 ASN A C 1
ATOM 690 O O . ASN A 1 87 ? -7.014 3.184 3.172 1.00 87.62 87 ASN A O 1
ATOM 694 N N . ALA A 1 88 ? -8.449 4.901 3.341 1.00 87.75 88 ALA A N 1
ATOM 695 C CA . ALA A 1 88 ? -9.135 4.643 2.078 1.00 87.75 88 ALA A CA 1
ATOM 696 C C . ALA A 1 88 ? -8.196 4.828 0.875 1.00 87.75 88 ALA A C 1
ATOM 698 O O . ALA A 1 88 ? -8.187 3.992 -0.036 1.00 87.75 88 ALA A O 1
ATOM 699 N N . TYR A 1 89 ? -7.359 5.872 0.891 1.00 88.62 89 TYR A N 1
ATOM 700 C CA . TYR A 1 89 ? -6.324 6.064 -0.126 1.00 88.62 89 TYR A CA 1
ATOM 701 C C . TYR A 1 89 ? -5.319 4.905 -0.128 1.00 88.62 89 TYR A C 1
ATOM 703 O O . TYR A 1 89 ? -5.087 4.291 -1.172 1.00 88.62 89 TYR A O 1
ATOM 711 N N . LEU A 1 90 ? -4.762 4.564 1.043 1.00 89.00 90 LEU A N 1
ATOM 712 C CA . LEU A 1 90 ? -3.817 3.453 1.184 1.00 89.00 90 LEU A CA 1
ATOM 713 C C . LEU A 1 90 ? -4.388 2.144 0.652 1.00 89.00 90 LEU A C 1
ATOM 715 O O . LEU A 1 90 ? -3.729 1.454 -0.124 1.00 89.00 90 LEU A O 1
ATOM 719 N N . PHE A 1 91 ? -5.611 1.816 1.061 1.00 89.88 91 PHE A N 1
ATOM 720 C CA . PHE A 1 91 ? -6.292 0.602 0.645 1.00 89.88 91 PHE A CA 1
ATOM 721 C C . PHE A 1 91 ? -6.465 0.549 -0.868 1.00 89.88 91 PHE A C 1
ATOM 723 O O . PHE A 1 91 ? -6.143 -0.464 -1.478 1.00 89.88 91 PHE A O 1
ATOM 730 N N . THR A 1 92 ? -6.918 1.646 -1.478 1.00 88.00 92 THR A N 1
ATOM 731 C CA . THR A 1 92 ? -7.164 1.714 -2.924 1.00 88.00 92 THR A CA 1
ATOM 732 C C . THR A 1 92 ? -5.886 1.462 -3.720 1.00 88.00 92 THR A C 1
ATOM 734 O O . THR A 1 92 ? -5.875 0.633 -4.630 1.00 88.00 92 THR A O 1
ATOM 737 N N . VAL A 1 93 ? -4.791 2.133 -3.353 1.00 88.38 93 VAL A N 1
ATOM 738 C CA . VAL A 1 93 ? -3.505 1.981 -4.046 1.00 88.38 93 VAL A CA 1
ATOM 739 C C . VAL A 1 93 ? -2.924 0.582 -3.827 1.00 88.38 93 VAL A C 1
ATOM 741 O O . VAL A 1 93 ? -2.514 -0.072 -4.781 1.00 88.38 93 VAL A O 1
ATOM 744 N N . LEU A 1 94 ? -2.936 0.074 -2.591 1.00 88.94 94 LEU A N 1
ATOM 745 C CA . LEU A 1 94 ? -2.422 -1.265 -2.289 1.00 88.94 94 LEU A CA 1
ATOM 746 C C . LEU A 1 94 ? -3.236 -2.372 -2.960 1.00 88.94 94 LEU A C 1
ATOM 748 O O . LEU A 1 94 ? -2.656 -3.355 -3.415 1.00 88.94 94 LEU A O 1
ATOM 752 N N . LEU A 1 95 ? -4.560 -2.223 -3.030 1.00 89.69 95 LEU A N 1
ATOM 753 C CA . LEU A 1 95 ? -5.439 -3.162 -3.718 1.00 89.69 95 LEU A CA 1
ATOM 754 C C . LEU A 1 95 ? -5.078 -3.257 -5.199 1.00 89.69 95 LEU A C 1
ATOM 756 O O . LEU A 1 95 ? -4.922 -4.363 -5.713 1.00 89.69 95 LEU A O 1
ATOM 760 N N . HIS A 1 96 ? -4.906 -2.112 -5.858 1.00 87.25 96 HIS A N 1
ATOM 761 C CA . HIS A 1 96 ? -4.524 -2.042 -7.264 1.00 87.25 96 HIS A CA 1
ATOM 762 C C . HIS A 1 96 ? -3.199 -2.776 -7.529 1.00 87.25 96 HIS A C 1
ATOM 764 O O . HIS A 1 96 ? -3.148 -3.708 -8.333 1.00 87.25 96 HIS A O 1
ATOM 770 N N . GLU A 1 97 ? -2.150 -2.453 -6.772 1.00 88.19 97 GLU A N 1
ATOM 771 C CA . GLU A 1 97 ? -0.841 -3.097 -6.936 1.00 88.19 97 GLU A CA 1
ATOM 772 C C . GLU A 1 97 ? -0.864 -4.592 -6.560 1.00 88.19 97 GLU A C 1
ATOM 774 O O . GLU A 1 97 ? -0.182 -5.415 -7.177 1.00 88.19 97 GLU A O 1
ATOM 779 N N . TYR A 1 98 ? -1.672 -4.988 -5.570 1.00 89.31 98 TYR A N 1
ATOM 780 C CA . TYR A 1 98 ? -1.824 -6.395 -5.195 1.00 89.31 98 TYR A CA 1
ATOM 781 C C . TYR A 1 98 ? -2.514 -7.210 -6.292 1.00 89.31 98 TYR A C 1
ATOM 783 O O . TYR A 1 98 ? -2.058 -8.311 -6.607 1.00 89.31 98 TYR A O 1
ATOM 791 N N . LEU A 1 99 ? -3.571 -6.674 -6.906 1.00 87.75 99 LEU A N 1
ATOM 792 C CA . LEU A 1 99 ? -4.252 -7.305 -8.039 1.00 87.75 99 LEU A CA 1
ATOM 793 C C . LEU A 1 99 ? -3.313 -7.439 -9.244 1.00 87.75 99 LEU A C 1
ATOM 795 O O . LEU A 1 99 ? -3.225 -8.523 -9.826 1.00 87.75 99 LEU A O 1
ATOM 799 N N . HIS A 1 100 ? -2.517 -6.407 -9.535 1.00 85.81 100 HIS A N 1
ATOM 800 C CA . HIS A 1 100 ? -1.456 -6.490 -10.540 1.00 85.81 100 HIS A CA 1
ATOM 801 C C . HIS A 1 100 ? -0.442 -7.590 -10.230 1.00 85.81 100 HIS A C 1
ATOM 803 O O . HIS A 1 100 ? -0.063 -8.357 -11.119 1.00 85.81 100 HIS A O 1
ATOM 809 N N . SER A 1 101 ? -0.074 -7.757 -8.958 1.00 87.31 101 SER A N 1
ATOM 810 C CA . SER A 1 101 ? 0.773 -8.869 -8.536 1.00 87.31 101 SER A CA 1
ATOM 811 C C . SER A 1 101 ? 0.113 -10.241 -8.766 1.00 87.31 101 SER A C 1
ATOM 813 O O . SER A 1 101 ? 0.806 -11.232 -8.975 1.00 87.31 101 SER A O 1
ATOM 815 N N . LEU A 1 102 ? -1.212 -10.347 -8.790 1.00 87.25 102 LEU A N 1
ATOM 816 C CA . LEU A 1 102 ? -1.909 -11.594 -9.124 1.00 87.25 102 LEU A CA 1
ATOM 817 C C . LEU A 1 102 ? -2.083 -11.811 -10.636 1.00 87.25 102 LEU A C 1
ATOM 819 O O . LEU A 1 102 ? -2.633 -12.831 -11.041 1.00 87.25 102 LEU A O 1
ATOM 823 N N . GLY A 1 103 ? -1.613 -10.878 -11.470 1.00 84.50 103 GLY A N 1
ATOM 824 C CA . GLY A 1 103 ? -1.850 -10.892 -12.914 1.00 84.50 103 GLY A CA 1
ATOM 825 C C . GLY A 1 103 ? -3.250 -10.409 -13.308 1.00 84.50 103 GLY A C 1
ATOM 826 O O . GLY A 1 103 ? -3.614 -10.496 -14.479 1.00 84.50 103 GLY A O 1
ATOM 827 N N . ILE A 1 104 ? -4.028 -9.876 -12.358 1.00 82.31 104 ILE A N 1
ATOM 828 C CA . ILE A 1 104 ? -5.306 -9.212 -12.623 1.00 82.31 104 ILE A CA 1
ATOM 829 C C . ILE A 1 104 ? -4.971 -7.777 -13.030 1.00 82.31 104 ILE A C 1
ATOM 831 O O . ILE A 1 104 ? -4.770 -6.901 -12.193 1.00 82.31 104 ILE A O 1
ATOM 835 N N . LEU A 1 105 ? -4.816 -7.570 -14.336 1.00 72.12 105 LEU A N 1
ATOM 836 C CA . LEU A 1 105 ? -4.459 -6.278 -14.915 1.00 72.12 105 LEU A CA 1
ATOM 837 C C . LEU A 1 105 ? -5.712 -5.449 -15.226 1.00 72.12 105 LEU A C 1
ATOM 839 O O . LEU A 1 105 ? -6.746 -5.999 -15.611 1.00 72.12 105 LEU A O 1
ATOM 843 N N . ASP A 1 106 ? -5.586 -4.123 -15.157 1.00 65.88 106 ASP A N 1
ATOM 844 C CA . ASP A 1 106 ? -6.642 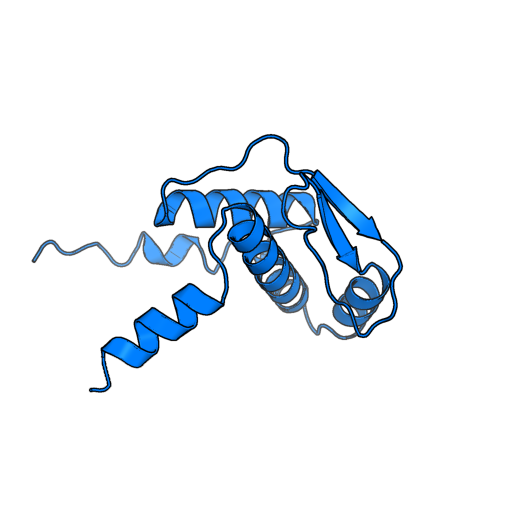-3.152 -15.484 1.00 65.88 106 ASP A CA 1
ATOM 845 C C . ASP A 1 106 ? -7.326 -3.389 -16.846 1.00 65.88 106 ASP A C 1
ATOM 847 O O . ASP A 1 106 ? -8.517 -3.110 -17.006 1.00 65.88 106 ASP A O 1
ATOM 851 N N . GLU A 1 107 ? -6.620 -3.960 -17.829 1.00 53.62 107 GLU A N 1
ATOM 852 C CA . GLU A 1 107 ? -7.202 -4.309 -19.134 1.00 53.62 107 GLU A CA 1
ATOM 853 C C . GLU A 1 107 ? -8.344 -5.338 -19.043 1.00 53.62 107 GLU A C 1
ATOM 855 O O . GLU A 1 107 ? -9.277 -5.291 -19.850 1.00 53.62 107 GLU A O 1
ATOM 860 N N . PHE A 1 108 ? -8.340 -6.232 -18.048 1.00 49.16 108 PHE A N 1
ATOM 861 C CA . PHE A 1 108 ? -9.424 -7.202 -17.861 1.00 49.16 108 PHE A CA 1
ATOM 862 C C . PHE A 1 108 ? -10.666 -6.587 -17.207 1.00 49.16 108 PHE A C 1
ATOM 864 O O . PHE A 1 108 ? -11.777 -6.953 -17.588 1.00 49.16 108 PHE A O 1
ATOM 871 N N . VAL A 1 109 ? -10.502 -5.611 -16.305 1.00 46.59 109 VAL A N 1
ATOM 872 C CA . VAL A 1 109 ? -11.622 -4.855 -15.705 1.00 46.59 109 VAL A CA 1
ATOM 873 C C . VAL A 1 109 ? -12.320 -3.996 -16.761 1.00 46.59 109 VAL A C 1
ATOM 875 O O . VAL A 1 109 ? -13.546 -3.898 -16.794 1.00 46.59 109 VAL A O 1
ATOM 878 N N . LYS A 1 110 ? -11.553 -3.416 -17.689 1.00 39.44 110 LYS A N 1
ATOM 879 C CA . LYS A 1 110 ? -12.112 -2.620 -18.787 1.00 39.44 110 LYS A CA 1
ATOM 880 C C . LYS A 1 110 ? -12.931 -3.480 -19.762 1.00 39.44 110 LYS A C 1
ATOM 882 O O . LYS A 1 110 ? -13.995 -3.058 -20.210 1.00 39.44 110 LYS A O 1
ATOM 887 N N . ASN A 1 111 ? -12.489 -4.706 -20.048 1.00 37.78 111 ASN A N 1
ATOM 888 C CA . ASN A 1 111 ? -13.159 -5.598 -21.002 1.00 37.78 111 ASN A CA 1
ATOM 889 C C . ASN A 1 111 ? -14.440 -6.265 -20.470 1.00 37.78 111 ASN A C 1
ATOM 891 O O . ASN A 1 111 ? -15.317 -6.600 -21.267 1.00 37.78 111 ASN A O 1
ATOM 895 N N . SER A 1 112 ? -14.596 -6.439 -19.156 1.00 38.78 112 SER A N 1
ATOM 896 C CA . SER A 1 112 ? -15.841 -6.951 -18.556 1.00 38.78 112 SER A CA 1
ATOM 897 C C . SER A 1 112 ? -16.950 -5.894 -18.453 1.00 38.78 112 SER A C 1
ATOM 899 O O . SER A 1 112 ? -18.124 -6.258 -18.396 1.00 38.78 112 SER A O 1
ATOM 901 N N . LEU A 1 113 ? -16.615 -4.600 -18.526 1.00 40.72 113 LEU A N 1
ATOM 902 C CA . LEU A 1 113 ? -17.600 -3.511 -18.600 1.00 40.72 113 LEU A CA 1
ATOM 903 C C . LEU A 1 113 ? -18.033 -3.176 -20.037 1.00 40.72 113 LEU A C 1
ATOM 905 O O . LEU A 1 113 ? -19.168 -2.758 -20.246 1.00 40.72 113 LEU A O 1
ATOM 909 N N . VAL A 1 114 ? -17.182 -3.406 -21.043 1.00 45.50 114 VAL A N 1
ATOM 910 C CA . VAL A 1 114 ? -17.522 -3.130 -22.455 1.00 45.50 114 VAL A CA 1
ATOM 911 C C . VAL A 1 114 ? -18.358 -4.252 -23.091 1.00 45.50 114 VAL A C 1
ATOM 913 O O . VAL A 1 114 ? -19.165 -3.987 -23.976 1.00 45.50 114 VAL A O 1
ATOM 916 N N . LYS A 1 115 ? -18.251 -5.500 -22.612 1.00 38.47 115 LYS A N 1
ATOM 917 C CA . LYS A 1 115 ? -19.000 -6.640 -23.181 1.00 38.47 115 LYS A CA 1
ATOM 918 C C . LYS A 1 115 ? -20.490 -6.716 -22.809 1.00 38.47 115 LYS A C 1
ATOM 920 O O . LYS A 1 115 ? -21.172 -7.589 -23.327 1.00 38.47 115 LYS A O 1
ATOM 925 N N . ASN A 1 116 ? -21.000 -5.813 -21.969 1.00 36.5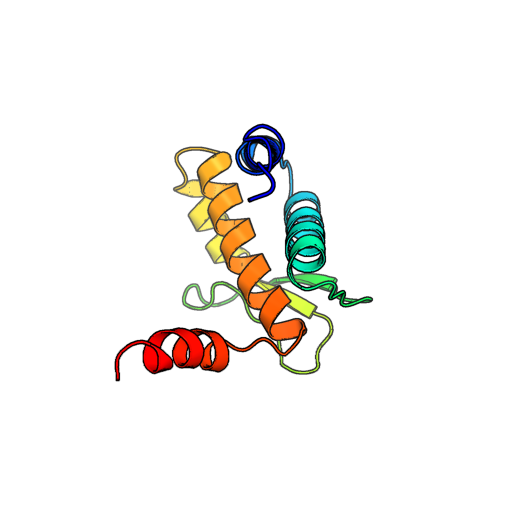6 116 ASN A N 1
ATOM 926 C CA . ASN A 1 116 ? -22.434 -5.704 -21.650 1.00 36.56 116 ASN A CA 1
ATOM 927 C C . ASN A 1 116 ? -23.091 -4.448 -22.258 1.00 36.56 116 ASN A C 1
ATOM 929 O O . ASN A 1 116 ? -24.198 -4.080 -21.871 1.00 36.56 116 ASN A O 1
ATOM 933 N N . ALA A 1 117 ? -22.405 -3.779 -23.188 1.00 41.88 117 ALA A N 1
ATOM 934 C CA . ALA A 1 117 ? -22.902 -2.606 -23.907 1.00 41.88 117 ALA A CA 1
ATOM 935 C C . ALA A 1 117 ? -22.863 -2.797 -25.439 1.00 41.88 117 ALA A C 1
ATOM 937 O O . ALA A 1 117 ? -22.669 -1.830 -26.178 1.00 41.88 117 ALA A O 1
ATOM 938 N N . GLN A 1 118 ? -23.030 -4.038 -25.911 1.00 34.22 118 GLN A N 1
ATOM 939 C CA . GLN A 1 118 ? -23.285 -4.373 -27.316 1.00 34.22 118 GLN A CA 1
ATOM 940 C C . GLN A 1 118 ? -24.444 -5.357 -27.424 1.00 34.22 118 GLN A C 1
ATOM 942 O O . GLN A 1 118 ? -24.484 -6.293 -26.596 1.00 34.22 118 GLN A O 1
#

Sequence (118 aa):
MSSISTEEQISNNNKLSYLKDFNEVFEFVKFSVNSIYEMKRAGLSLMLHGMPTRVGAYHVLGSNVIAMNSFVLDLVKKYSTSNDEYNAYLFTVLLHEYLHSLGILDEFVKNSLVKNAQ

Foldseek 3Di:
DDDPDPVVVVPLLVLLQPQDDLVSLLVSLQVVCCVVPVDHDPQAEEAEDADDLVDQWDDDQPDSYTYGHPVVLVVQVVPDPGSSSSSVVSNVSSNQRVCVNVVNHPVVVVVVVVVVVD

Radius of gyration: 16.05 Å; chains: 1; bounding box: 45×34×40 Å

Secondary structure (DSSP, 8-state):
-----TTGGGGTTTTGGG--SHHHHHHHHHHHHHHHH----TTPEEEEE---TT--EEE-TT-SEEEEEHHHHHHHHHH-SSHHHHHHHHHHHHHHHHHHHTT--HHHHHHHHHTT--